Protein AF-A0A7S2KYB4-F1 (afdb_monomer_lite)

Sequence (106 aa):
MLSPDVVVLRGAGPEYLALPDPYHIAVVTAAAPVKPDVSSEDAKREYEALMKYKIDTLLGFCATCGYKSLVLSAWGCGAFR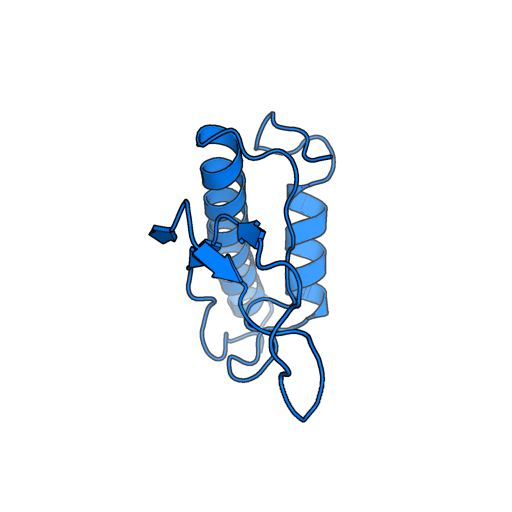NPPAIVARLFRDALEPPSVLGASFE

Secondary structure (DSSP, 8-state):
-EEEEEEEEE-SSTT-PEEEEEEEEEEE--PPPSS---SSHHHHHHHHHHHHHHHHHHHHHHHHTT--------TT-STT---HHHHHHHHHHHHSSS-TT-----

Organism: NCBI:txid1333877

Structure (mmCIF, N/CA/C/O backbone):
data_AF-A0A7S2KYB4-F1
#
_entry.id   AF-A0A7S2KYB4-F1
#
loop_
_atom_site.group_PDB
_atom_site.id
_atom_site.type_symbol
_atom_site.label_atom_id
_atom_site.label_alt_id
_atom_site.label_comp_id
_atom_site.label_asym_id
_atom_site.label_entity_id
_atom_site.label_seq_id
_atom_site.pdbx_PDB_ins_code
_atom_site.Cartn_x
_atom_site.Cartn_y
_atom_site.Cartn_z
_atom_site.occupancy
_atom_site.B_iso_or_equiv
_atom_site.auth_seq_id
_atom_site.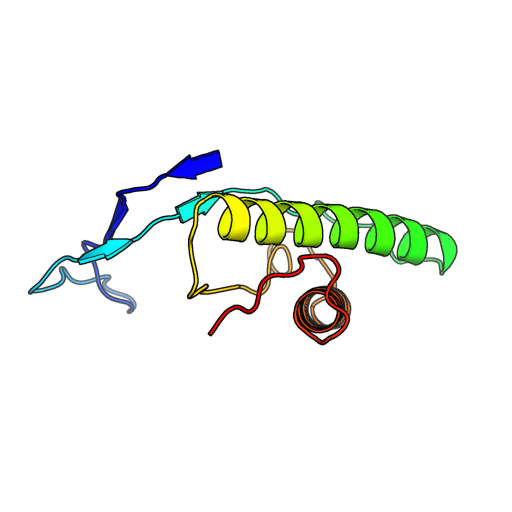auth_comp_id
_atom_site.auth_asym_id
_atom_site.auth_atom_id
_atom_site.pdbx_PDB_model_num
ATOM 1 N N . MET A 1 1 ? -2.125 11.844 1.234 1.00 93.25 1 MET A N 1
ATOM 2 C CA . MET A 1 1 ? -3.209 12.519 1.984 1.00 93.25 1 MET A CA 1
ATOM 3 C C . MET A 1 1 ? -3.703 11.574 3.064 1.00 93.25 1 MET A C 1
ATOM 5 O O . MET A 1 1 ? -3.858 10.398 2.756 1.00 93.25 1 MET A O 1
ATOM 9 N N . LEU A 1 2 ? -3.924 12.064 4.285 1.00 96.31 2 LEU A N 1
ATOM 10 C CA . LEU A 1 2 ? -4.525 11.298 5.381 1.00 96.31 2 LEU A CA 1
ATOM 11 C C . LEU A 1 2 ? -5.985 11.705 5.562 1.00 96.31 2 LEU A C 1
ATOM 13 O O . LEU A 1 2 ? -6.283 12.894 5.649 1.00 96.31 2 LEU A O 1
ATOM 17 N N . SER A 1 3 ? -6.860 10.715 5.666 1.00 98.00 3 SER A N 1
ATOM 18 C CA . SER A 1 3 ? -8.254 10.863 6.074 1.00 98.00 3 SER A CA 1
ATOM 19 C C . SER A 1 3 ? -8.423 10.087 7.383 1.00 98.00 3 SER A C 1
ATOM 21 O O . SER A 1 3 ? -8.494 8.862 7.326 1.00 98.00 3 SER A O 1
ATOM 23 N N . PRO A 1 4 ? -8.393 10.747 8.554 1.00 96.88 4 PRO A N 1
ATOM 24 C CA . PRO A 1 4 ? -8.213 10.058 9.835 1.00 96.88 4 PRO A CA 1
ATOM 25 C C . PRO A 1 4 ? -9.460 9.320 10.339 1.00 96.88 4 PRO A C 1
ATOM 27 O O . PRO A 1 4 ? -9.314 8.422 11.160 1.00 96.88 4 PRO A O 1
ATOM 30 N N . ASP A 1 5 ? -10.649 9.691 9.858 1.00 97.25 5 ASP A N 1
ATOM 31 C CA . ASP A 1 5 ? -11.932 9.243 10.405 1.00 97.25 5 ASP A CA 1
ATOM 32 C C . ASP A 1 5 ? -12.918 8.849 9.290 1.00 97.25 5 ASP A C 1
ATOM 34 O O . ASP A 1 5 ? -13.904 9.529 9.010 1.00 97.25 5 ASP A O 1
ATOM 38 N N . VAL A 1 6 ? -12.591 7.784 8.556 1.00 98.19 6 VAL A N 1
ATOM 39 C CA . VAL A 1 6 ? -13.416 7.257 7.461 1.00 98.19 6 VAL A CA 1
ATOM 40 C C . VAL A 1 6 ? -14.327 6.155 7.989 1.00 98.19 6 VAL A C 1
ATOM 42 O O . VAL A 1 6 ? -13.850 5.147 8.505 1.00 98.19 6 VAL A O 1
ATOM 45 N N . VAL A 1 7 ? -15.635 6.315 7.791 1.00 98.12 7 VAL A N 1
ATOM 46 C CA . VAL A 1 7 ? -16.636 5.312 8.179 1.00 98.12 7 VAL A CA 1
ATOM 47 C C . VAL A 1 7 ? -16.779 4.244 7.097 1.00 98.12 7 VAL A C 1
ATOM 49 O O . VAL A 1 7 ? -17.098 4.544 5.943 1.00 98.12 7 VAL A O 1
ATOM 52 N N . VAL A 1 8 ? -16.605 2.981 7.478 1.00 97.62 8 VAL A N 1
ATOM 53 C CA . VAL A 1 8 ? -16.906 1.822 6.637 1.00 97.62 8 VAL A CA 1
ATOM 54 C C . VAL A 1 8 ? -18.359 1.417 6.862 1.00 97.62 8 VAL A C 1
ATOM 56 O O . VAL A 1 8 ? -18.728 0.933 7.926 1.00 97.62 8 VAL A O 1
ATOM 59 N N . LEU A 1 9 ? -19.193 1.628 5.842 1.00 97.50 9 LEU A N 1
ATOM 60 C CA . LEU A 1 9 ? -20.646 1.419 5.920 1.00 97.50 9 LEU A CA 1
ATOM 61 C C . LEU A 1 9 ? -21.111 0.072 5.357 1.00 97.50 9 LEU A C 1
ATOM 63 O O . LEU A 1 9 ? -22.239 -0.347 5.612 1.00 97.50 9 LEU A O 1
ATOM 67 N N . ARG A 1 10 ? -20.295 -0.572 4.519 1.00 96.94 10 ARG A N 1
ATOM 68 C CA . ARG A 1 10 ? -20.693 -1.738 3.721 1.00 96.94 10 ARG A CA 1
ATOM 69 C C . ARG A 1 10 ? -19.657 -2.848 3.815 1.00 96.94 10 ARG A C 1
ATOM 71 O O . ARG A 1 10 ? -18.460 -2.575 3.839 1.00 96.94 10 ARG A O 1
ATOM 78 N N . GLY A 1 11 ? -20.139 -4.086 3.855 1.00 94.44 11 GLY A N 1
ATOM 79 C CA . GLY A 1 11 ? -19.311 -5.285 3.882 1.00 94.44 11 GLY A CA 1
ATOM 80 C C . GLY A 1 11 ? -18.748 -5.649 2.508 1.00 94.44 11 GLY A C 1
ATOM 81 O O . GLY A 1 11 ? -19.173 -5.133 1.472 1.00 94.44 11 GLY A O 1
ATOM 82 N N . ALA A 1 12 ? -17.792 -6.577 2.505 1.00 90.00 12 ALA A N 1
ATOM 83 C CA . ALA A 1 12 ? -17.290 -7.187 1.281 1.00 90.00 12 ALA A CA 1
ATOM 84 C C . ALA A 1 12 ? -18.326 -8.161 0.686 1.00 90.00 12 ALA A C 1
ATOM 86 O O . ALA A 1 12 ? -19.057 -8.826 1.416 1.00 90.00 12 ALA A O 1
ATOM 87 N N . GLY A 1 13 ? -18.373 -8.262 -0.643 1.00 91.06 13 GLY A N 1
ATOM 88 C CA . GLY A 1 13 ? -19.290 -9.139 -1.376 1.00 91.06 13 GLY A CA 1
ATOM 89 C C . GLY A 1 13 ? -19.890 -8.438 -2.598 1.00 91.06 13 GLY A C 1
ATOM 90 O O . GLY A 1 13 ? -19.780 -7.219 -2.710 1.00 91.06 13 GLY A O 1
ATOM 91 N N . PRO A 1 14 ? -20.528 -9.180 -3.517 1.00 90.00 14 PRO A N 1
ATOM 92 C CA . PRO A 1 14 ? -21.059 -8.614 -4.760 1.00 90.00 14 PRO A CA 1
ATOM 93 C C . PRO A 1 14 ? -22.162 -7.571 -4.524 1.00 90.00 14 PRO A C 1
ATOM 95 O O . PRO A 1 14 ? -22.317 -6.650 -5.320 1.00 90.00 14 PRO A O 1
ATOM 98 N N . GLU A 1 15 ? -22.904 -7.694 -3.423 1.00 93.38 15 GLU A N 1
ATOM 99 C CA . GLU A 1 15 ? -24.030 -6.811 -3.098 1.00 93.38 15 GLU A CA 1
ATOM 100 C C . GLU A 1 15 ? -23.652 -5.638 -2.181 1.00 93.38 15 GLU A C 1
ATOM 102 O O . GLU A 1 15 ? -24.471 -4.745 -1.967 1.00 93.38 15 GLU A O 1
ATOM 107 N N . TYR A 1 16 ? -22.424 -5.624 -1.640 1.00 92.81 16 TYR A N 1
ATOM 108 C CA . TYR A 1 16 ? -21.928 -4.595 -0.715 1.00 92.81 16 TYR A CA 1
ATOM 109 C C . TYR A 1 16 ? -22.969 -4.206 0.352 1.00 92.81 16 TYR A C 1
ATOM 111 O O . TYR A 1 16 ? -23.327 -3.032 0.500 1.00 92.81 16 TYR A O 1
ATOM 119 N N . LEU A 1 17 ? -23.518 -5.204 1.051 1.00 95.88 17 LEU A N 1
ATOM 120 C CA . LEU A 1 17 ? -24.593 -5.009 2.027 1.00 95.88 17 LEU A CA 1
ATOM 121 C C . LEU A 1 17 ? -24.157 -4.077 3.164 1.00 95.88 17 LEU A C 1
ATOM 123 O O . LEU A 1 17 ? -22.976 -4.016 3.509 1.00 95.88 17 LEU A O 1
ATOM 127 N N . ALA A 1 18 ? -25.115 -3.349 3.741 1.00 97.06 18 ALA A N 1
ATOM 128 C CA . ALA A 1 18 ? -24.857 -2.482 4.886 1.00 97.06 18 ALA A CA 1
ATOM 129 C C . ALA A 1 18 ? -24.329 -3.297 6.075 1.00 97.06 18 ALA A C 1
ATOM 131 O O . ALA A 1 18 ? -24.842 -4.379 6.368 1.00 97.06 18 ALA A O 1
ATOM 132 N N . LEU A 1 19 ? -23.308 -2.774 6.753 1.00 96.38 19 LEU A N 1
ATOM 133 C CA . LEU A 1 19 ? -22.817 -3.371 7.987 1.00 96.38 19 LEU A CA 1
ATOM 134 C C . LEU A 1 19 ? -23.818 -3.105 9.117 1.00 96.38 19 LEU A C 1
ATOM 136 O O . LEU A 1 19 ? -24.276 -1.969 9.251 1.00 96.38 19 LEU A O 1
ATOM 140 N N . PRO A 1 20 ? -24.141 -4.116 9.944 1.00 95.06 20 PRO A N 1
ATOM 141 C CA . PRO A 1 20 ? -24.968 -3.905 11.129 1.00 95.06 20 PRO A CA 1
ATOM 142 C C . PRO A 1 20 ? -24.283 -2.981 12.147 1.00 95.06 20 PRO A C 1
ATOM 144 O O . PRO A 1 20 ? -24.973 -2.284 12.882 1.00 95.06 20 PRO A O 1
ATOM 147 N N . ASP A 1 21 ? -22.947 -2.956 12.150 1.00 96.69 21 ASP A N 1
ATOM 148 C CA . ASP A 1 21 ? -22.116 -2.096 12.991 1.00 96.69 21 ASP A CA 1
ATOM 149 C C . ASP A 1 21 ? -21.021 -1.428 12.132 1.00 96.69 21 ASP A C 1
ATOM 151 O O . ASP A 1 21 ? -19.998 -2.054 11.827 1.00 96.69 21 ASP A O 1
ATOM 155 N N . PRO A 1 22 ? -21.261 -0.205 11.618 1.00 97.38 22 PRO A N 1
ATOM 156 C CA . PRO A 1 22 ? -20.249 0.570 10.911 1.00 97.38 22 PRO A CA 1
ATOM 157 C C . PRO A 1 22 ? -19.072 0.920 11.819 1.00 97.38 22 PRO A C 1
ATOM 159 O O . PRO A 1 22 ? -19.252 1.280 12.978 1.00 97.38 22 PRO A O 1
ATOM 162 N N . TYR A 1 23 ? -17.862 0.896 11.271 1.00 97.31 23 TYR A N 1
ATOM 163 C CA . TYR A 1 23 ? -16.646 1.172 12.032 1.00 97.31 23 TYR A CA 1
ATOM 164 C C . TYR A 1 23 ? -15.773 2.216 11.342 1.00 97.31 23 TYR A C 1
ATOM 166 O O . TYR A 1 23 ? -15.886 2.460 10.140 1.00 97.31 23 TYR A O 1
ATOM 174 N N . HIS A 1 24 ? -14.896 2.838 12.122 1.00 97.81 24 HIS A N 1
ATOM 175 C CA . HIS A 1 24 ? -14.030 3.917 11.669 1.00 97.81 24 HIS A CA 1
ATOM 176 C C . HIS A 1 24 ? -12.614 3.405 11.407 1.00 97.81 24 HIS A C 1
ATOM 178 O O . HIS A 1 24 ? -12.075 2.607 12.176 1.00 97.81 24 HIS A O 1
ATOM 184 N N . ILE A 1 25 ? -12.006 3.885 10.325 1.00 97.75 25 ILE A N 1
ATOM 185 C CA . ILE A 1 25 ? -10.601 3.651 9.993 1.00 97.75 25 ILE A CA 1
ATOM 186 C C . ILE A 1 25 ? -9.947 4.943 9.511 1.00 97.75 25 ILE A C 1
ATOM 188 O O . ILE A 1 25 ? -10.599 5.826 8.957 1.00 97.75 25 ILE A O 1
ATOM 192 N N . ALA A 1 26 ? -8.626 5.011 9.633 1.00 97.94 26 ALA A N 1
ATOM 193 C CA . ALA A 1 26 ? -7.847 5.995 8.903 1.00 97.94 26 ALA A CA 1
ATOM 194 C C . ALA A 1 26 ? -7.482 5.461 7.511 1.00 97.94 26 ALA A C 1
ATOM 196 O O . ALA A 1 26 ? -7.108 4.298 7.359 1.00 97.94 26 ALA A O 1
ATOM 197 N N . VAL A 1 27 ? -7.543 6.320 6.494 1.00 97.81 27 VAL A N 1
ATOM 198 C CA . VAL A 1 27 ? -7.157 5.988 5.117 1.00 97.81 27 VAL A CA 1
ATOM 199 C C . VAL A 1 27 ? -6.038 6.911 4.658 1.00 97.81 27 VAL A C 1
ATOM 201 O O . VAL A 1 27 ? -6.180 8.135 4.637 1.00 97.81 27 VAL A O 1
ATOM 204 N N . VAL A 1 28 ? -4.926 6.317 4.226 1.00 97.12 28 VAL A N 1
ATOM 205 C CA . VAL A 1 28 ? -3.848 7.035 3.544 1.00 97.12 28 VAL A CA 1
ATOM 206 C C . VAL A 1 28 ? -3.996 6.845 2.042 1.00 97.12 28 VAL A C 1
ATOM 208 O O . VAL A 1 28 ? -3.945 5.734 1.524 1.00 97.12 28 VAL A O 1
ATOM 211 N N . THR A 1 29 ? -4.154 7.956 1.327 1.00 96.81 29 THR A N 1
ATOM 212 C CA . THR A 1 29 ? -4.223 7.977 -0.137 1.00 96.81 29 THR A CA 1
ATOM 213 C C . THR A 1 29 ? -2.897 8.449 -0.722 1.00 96.81 29 THR A C 1
ATOM 215 O O . THR A 1 29 ? -2.457 9.576 -0.458 1.00 96.81 29 THR A O 1
ATOM 218 N N . ALA A 1 30 ? -2.285 7.601 -1.550 1.00 95.88 30 ALA A N 1
ATOM 219 C CA . ALA A 1 30 ? -1.090 7.898 -2.331 1.00 95.88 30 ALA A CA 1
ATOM 220 C C . ALA A 1 30 ? -1.132 7.152 -3.676 1.00 95.88 30 ALA A C 1
ATOM 222 O O . ALA A 1 30 ? -1.506 5.981 -3.744 1.00 95.88 30 ALA A O 1
ATOM 223 N N . ALA A 1 31 ? -0.729 7.820 -4.758 1.00 96.25 31 ALA A N 1
ATOM 224 C CA . ALA A 1 31 ? -0.687 7.217 -6.090 1.00 96.25 31 ALA A CA 1
ATOM 225 C C . ALA A 1 31 ? 0.622 6.444 -6.307 1.00 96.25 31 ALA A C 1
ATOM 227 O O . ALA A 1 31 ? 1.698 7.009 -6.094 1.00 96.25 31 ALA A O 1
ATOM 228 N N . ALA A 1 32 ? 0.538 5.192 -6.764 1.00 97.62 32 ALA A N 1
ATOM 229 C CA . ALA A 1 32 ? 1.683 4.427 -7.266 1.00 97.62 32 ALA A CA 1
ATOM 230 C C . ALA A 1 32 ? 2.109 4.919 -8.671 1.00 97.62 32 ALA A C 1
ATOM 232 O O . ALA A 1 32 ? 1.307 5.571 -9.346 1.00 97.62 32 ALA A O 1
ATOM 233 N N . PRO A 1 33 ? 3.336 4.617 -9.137 1.00 97.62 33 PRO A N 1
ATOM 234 C CA . PRO A 1 33 ? 3.752 4.887 -10.516 1.00 97.62 33 PRO A CA 1
ATOM 235 C C . PRO A 1 33 ? 2.820 4.225 -11.540 1.00 97.62 33 PRO A C 1
ATOM 237 O O . PRO A 1 33 ? 2.326 3.123 -11.307 1.00 97.62 33 PRO A O 1
ATOM 240 N N . VAL A 1 34 ? 2.579 4.877 -12.679 1.00 98.19 34 VAL A N 1
ATOM 241 C CA . VAL A 1 34 ? 1.718 4.353 -13.751 1.00 98.19 34 VAL A CA 1
ATOM 242 C C . VAL A 1 34 ? 2.586 3.707 -14.821 1.00 98.19 34 VAL A C 1
ATOM 244 O O . VAL A 1 34 ? 3.409 4.393 -15.414 1.00 98.19 34 VAL A O 1
ATOM 247 N N . LYS A 1 35 ? 2.362 2.417 -15.095 1.00 97.38 35 LYS A N 1
ATOM 248 C CA . LYS A 1 35 ? 3.054 1.627 -16.128 1.00 97.38 35 LYS A CA 1
ATOM 249 C C . LYS A 1 35 ? 4.576 1.859 -16.106 1.00 97.38 35 LYS A C 1
ATOM 251 O O . LYS A 1 35 ? 5.113 2.345 -17.100 1.00 97.38 35 LYS A O 1
ATOM 256 N N . PRO A 1 36 ? 5.252 1.577 -14.976 1.00 97.06 36 PRO A N 1
ATOM 257 C CA . PRO A 1 36 ? 6.683 1.827 -14.866 1.00 97.06 36 PRO A CA 1
ATOM 258 C C . PRO A 1 36 ? 7.456 1.033 -15.921 1.00 97.06 36 PRO A C 1
ATOM 260 O O . PRO A 1 36 ? 7.112 -0.116 -16.211 1.00 97.06 36 PRO A O 1
ATOM 263 N N . ASP A 1 37 ? 8.499 1.647 -16.474 1.00 96.88 37 ASP A N 1
ATOM 264 C CA . ASP A 1 37 ? 9.421 0.946 -17.355 1.00 96.88 37 ASP A CA 1
ATOM 265 C C . ASP A 1 37 ? 10.338 0.042 -16.525 1.00 96.88 37 ASP A C 1
ATOM 267 O O . ASP A 1 37 ? 10.990 0.476 -15.578 1.00 96.88 37 ASP A O 1
ATOM 271 N N . VAL A 1 38 ? 10.347 -1.239 -16.877 1.00 96.38 38 VAL A N 1
ATOM 272 C CA . VAL A 1 38 ? 11.204 -2.273 -16.286 1.00 96.38 38 VAL A CA 1
ATOM 273 C C . VAL A 1 38 ? 11.863 -3.115 -17.382 1.00 96.38 38 VAL A C 1
ATOM 275 O O . VAL A 1 38 ? 12.193 -4.279 -17.166 1.00 96.38 38 VAL A O 1
ATOM 278 N N . SER A 1 39 ? 11.991 -2.547 -18.587 1.00 96.50 39 SER A N 1
ATOM 279 C CA . SER A 1 39 ? 12.522 -3.224 -19.775 1.00 96.50 39 SER A CA 1
ATOM 280 C C . SER A 1 39 ? 14.035 -3.445 -19.727 1.00 96.50 39 SER A C 1
ATOM 282 O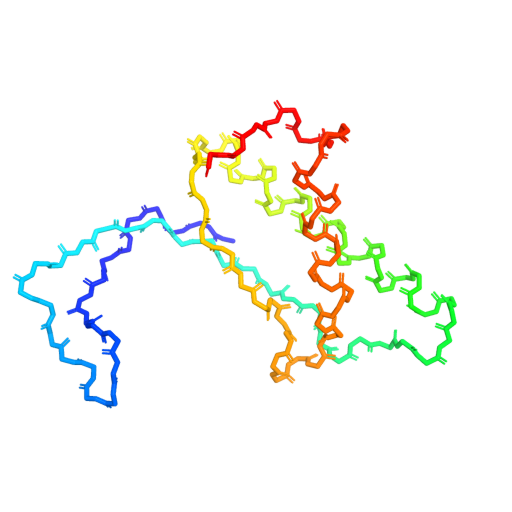 O . SER A 1 39 ? 14.533 -4.392 -20.334 1.00 96.50 39 SER A O 1
ATOM 284 N N . SER A 1 40 ? 14.757 -2.602 -18.990 1.00 97.88 40 SER A N 1
ATOM 285 C CA . SER A 1 40 ? 16.194 -2.706 -18.743 1.00 97.88 40 SER A CA 1
ATOM 286 C C . SER A 1 40 ? 16.484 -2.700 -17.242 1.00 97.88 40 SER A C 1
ATOM 288 O O . SER A 1 40 ? 15.658 -2.257 -16.440 1.00 97.88 40 SER A O 1
ATOM 290 N N . GLU A 1 41 ? 17.668 -3.172 -16.845 1.00 97.44 41 GLU A N 1
ATOM 291 C CA . GLU A 1 41 ? 18.066 -3.139 -15.432 1.00 97.44 41 GLU A CA 1
ATOM 292 C C . GLU A 1 41 ? 18.221 -1.704 -14.903 1.00 97.44 41 GLU A C 1
ATOM 294 O O . GLU A 1 41 ? 17.872 -1.455 -13.751 1.00 97.44 41 GLU A O 1
ATOM 299 N N . ASP A 1 42 ? 18.647 -0.745 -15.734 1.00 98.00 42 ASP A N 1
ATOM 300 C CA . ASP A 1 42 ? 18.727 0.668 -15.337 1.00 98.00 42 ASP A CA 1
ATOM 301 C C . ASP A 1 42 ? 17.332 1.266 -15.100 1.00 98.00 42 ASP A C 1
ATOM 303 O O . ASP A 1 42 ? 17.077 1.822 -14.031 1.00 98.00 42 ASP A O 1
ATOM 307 N N . ALA A 1 43 ? 16.389 1.064 -16.030 1.00 97.75 43 ALA A N 1
ATOM 308 C CA . ALA A 1 43 ? 15.009 1.540 -15.883 1.00 97.75 43 ALA A CA 1
ATOM 309 C C . ALA A 1 43 ? 14.324 0.907 -14.662 1.00 97.75 43 ALA A C 1
ATOM 311 O O . ALA A 1 43 ? 13.679 1.582 -13.856 1.00 97.75 43 ALA A O 1
ATOM 312 N N . LYS A 1 44 ? 14.535 -0.398 -14.466 1.00 98.06 44 LYS A N 1
ATOM 313 C CA . LYS A 1 44 ? 14.050 -1.121 -13.292 1.00 98.06 44 LYS A CA 1
ATOM 314 C C . LYS A 1 44 ? 14.654 -0.574 -11.999 1.00 98.06 44 LYS A C 1
ATOM 316 O O . LYS A 1 44 ? 13.927 -0.428 -11.021 1.00 98.06 44 LYS A O 1
ATOM 321 N N . ARG A 1 45 ? 15.946 -0.233 -11.977 1.00 98.19 45 ARG A N 1
ATOM 322 C CA . ARG A 1 45 ? 16.603 0.369 -10.809 1.00 98.19 45 ARG A CA 1
ATOM 323 C C . ARG A 1 45 ? 16.033 1.748 -10.481 1.00 98.19 45 ARG A C 1
ATOM 325 O O . ARG A 1 45 ? 15.795 2.033 -9.308 1.00 98.19 45 ARG A O 1
ATOM 332 N N . GLU A 1 46 ? 15.784 2.582 -11.487 1.00 98.06 46 GLU A N 1
ATOM 333 C CA . GLU A 1 46 ? 15.134 3.887 -11.311 1.00 98.06 46 GLU A CA 1
ATOM 334 C C . GLU A 1 46 ? 13.711 3.739 -10.762 1.00 98.06 46 GLU A C 1
ATOM 336 O O . GLU A 1 46 ? 13.333 4.411 -9.796 1.00 98.06 46 GLU A O 1
ATOM 341 N N . TYR A 1 47 ? 12.939 2.804 -11.322 1.00 98.44 47 TYR A N 1
ATOM 342 C CA . TYR A 1 47 ? 11.610 2.464 -10.828 1.00 98.44 47 TYR A CA 1
ATOM 343 C C . TYR A 1 47 ? 11.642 1.984 -9.372 1.00 98.44 47 TYR A C 1
ATOM 345 O O . TYR A 1 47 ? 10.862 2.468 -8.549 1.00 98.44 47 TYR A O 1
ATOM 353 N N . GLU A 1 48 ? 12.537 1.055 -9.038 1.00 98.44 48 GLU A N 1
ATOM 354 C CA . GLU A 1 48 ? 12.666 0.524 -7.683 1.00 98.44 48 GLU A CA 1
ATOM 355 C C . GLU A 1 48 ? 13.058 1.613 -6.686 1.00 98.44 48 GLU A C 1
ATOM 357 O O . GLU A 1 48 ? 12.475 1.672 -5.605 1.00 98.44 48 GLU A O 1
ATOM 362 N N . ALA A 1 49 ? 13.962 2.526 -7.055 1.00 98.06 49 ALA A N 1
ATOM 363 C CA . ALA A 1 49 ? 14.327 3.667 -6.219 1.00 98.06 49 ALA A CA 1
ATOM 364 C C . ALA A 1 49 ? 13.132 4.602 -5.966 1.00 98.06 49 ALA A C 1
ATOM 366 O O . ALA A 1 49 ? 12.872 4.981 -4.820 1.00 98.06 49 ALA A O 1
ATOM 367 N N . LEU A 1 50 ? 12.359 4.928 -7.010 1.00 98.31 50 LEU A N 1
ATOM 368 C CA . LEU A 1 50 ? 11.148 5.742 -6.884 1.00 98.31 50 LEU A CA 1
ATOM 369 C C . LEU A 1 50 ? 10.092 5.052 -6.013 1.00 98.31 50 LEU A C 1
ATOM 371 O O . LEU A 1 50 ? 9.505 5.674 -5.126 1.00 98.31 50 LEU A O 1
ATOM 375 N N . MET A 1 51 ? 9.827 3.772 -6.269 1.00 98.19 51 MET A N 1
ATOM 376 C CA . MET A 1 51 ? 8.824 3.010 -5.535 1.00 98.19 51 MET A CA 1
ATOM 377 C C . MET A 1 51 ? 9.230 2.845 -4.069 1.00 98.19 51 MET A C 1
ATOM 379 O O . MET A 1 51 ? 8.393 3.040 -3.187 1.00 98.19 51 MET A O 1
ATOM 383 N N . LYS A 1 52 ? 10.516 2.587 -3.798 1.00 96.88 52 LYS A N 1
ATOM 384 C CA . LYS A 1 52 ? 11.066 2.530 -2.443 1.00 96.88 52 LYS A CA 1
ATOM 385 C C . LYS A 1 52 ? 10.873 3.854 -1.711 1.00 96.88 52 LYS A C 1
ATOM 387 O O . LYS A 1 52 ? 10.297 3.856 -0.631 1.00 96.88 52 LYS A O 1
ATOM 392 N N . TYR A 1 53 ? 11.268 4.976 -2.315 1.00 96.50 53 TYR A N 1
ATOM 393 C CA . TYR A 1 53 ? 11.082 6.301 -1.714 1.00 96.50 53 TYR A CA 1
ATOM 394 C C . TYR A 1 53 ? 9.618 6.551 -1.323 1.00 96.50 53 TYR A C 1
ATOM 396 O O . TYR A 1 53 ? 9.324 7.047 -0.234 1.00 96.50 53 TYR A O 1
ATOM 404 N N . LYS A 1 54 ? 8.679 6.166 -2.193 1.00 97.56 54 LYS A N 1
ATOM 405 C CA . LYS A 1 54 ? 7.244 6.309 -1.933 1.00 97.56 54 LYS A CA 1
ATOM 406 C C . LYS A 1 54 ? 6.751 5.398 -0.805 1.00 97.56 54 LYS A C 1
ATOM 408 O O . LYS A 1 54 ? 5.928 5.848 -0.012 1.00 97.56 54 LYS A O 1
ATOM 413 N N . ILE A 1 55 ? 7.232 4.155 -0.734 1.00 96.62 55 ILE A N 1
ATOM 414 C CA . ILE A 1 55 ? 6.915 3.209 0.347 1.00 96.62 55 ILE A CA 1
ATOM 415 C C . ILE A 1 55 ? 7.460 3.725 1.681 1.00 96.62 55 ILE A C 1
ATOM 417 O O . ILE A 1 55 ? 6.691 3.848 2.631 1.00 96.62 55 ILE A O 1
ATOM 421 N N . ASP A 1 56 ? 8.738 4.106 1.733 1.00 94.81 56 ASP A N 1
ATOM 422 C CA . ASP A 1 56 ? 9.376 4.644 2.938 1.00 94.81 56 ASP A CA 1
ATOM 423 C C . ASP A 1 56 ? 8.636 5.897 3.430 1.00 94.81 56 ASP A C 1
ATOM 425 O O . ASP A 1 56 ? 8.329 6.026 4.612 1.00 94.81 56 ASP A O 1
ATOM 429 N N . THR A 1 57 ? 8.276 6.801 2.512 1.00 94.31 57 THR A N 1
ATOM 430 C CA . THR A 1 57 ? 7.516 8.016 2.840 1.00 94.31 57 THR A CA 1
ATOM 431 C C . THR A 1 57 ? 6.132 7.681 3.394 1.00 94.31 57 THR A C 1
ATOM 433 O O . THR A 1 57 ? 5.704 8.284 4.374 1.00 94.31 57 THR A O 1
ATOM 436 N N . LEU A 1 58 ? 5.421 6.727 2.783 1.00 95.56 58 LEU A N 1
ATOM 437 C CA . LEU A 1 58 ? 4.089 6.312 3.225 1.00 95.56 58 LEU A CA 1
ATOM 438 C C . LEU A 1 58 ? 4.138 5.710 4.631 1.00 95.56 58 LEU A C 1
ATOM 440 O O . LEU A 1 58 ? 3.360 6.113 5.493 1.00 95.56 58 LEU A O 1
ATOM 444 N N . LEU A 1 59 ? 5.059 4.778 4.869 1.00 94.25 59 LEU A N 1
ATOM 445 C CA . LEU A 1 59 ? 5.188 4.107 6.158 1.00 94.25 59 LEU A CA 1
ATOM 446 C C . LEU A 1 59 ? 5.703 5.067 7.241 1.00 94.25 59 LEU A C 1
ATOM 448 O O . LEU A 1 59 ? 5.135 5.118 8.329 1.00 94.25 59 LEU A O 1
ATOM 452 N N . GLY A 1 60 ? 6.709 5.892 6.940 1.00 92.81 60 GLY A N 1
ATOM 453 C CA . GLY A 1 60 ? 7.221 6.901 7.871 1.00 92.81 60 GLY A CA 1
ATOM 454 C C . GLY A 1 60 ? 6.176 7.947 8.242 1.00 92.81 60 GLY A C 1
ATOM 455 O O . GLY A 1 60 ? 6.085 8.350 9.402 1.00 92.81 60 GLY A O 1
ATOM 456 N N . PHE A 1 61 ? 5.324 8.330 7.290 1.00 93.38 61 PHE A N 1
ATOM 457 C CA . PHE A 1 61 ? 4.179 9.190 7.560 1.00 93.38 61 PHE A CA 1
ATOM 458 C C . PHE A 1 61 ? 3.178 8.520 8.515 1.00 93.38 61 PHE A C 1
ATOM 460 O O . PHE A 1 61 ? 2.804 9.125 9.518 1.00 93.38 61 PHE A O 1
ATOM 467 N N . CYS A 1 62 ? 2.799 7.261 8.266 1.00 93.62 62 CYS A N 1
ATOM 468 C CA . CYS A 1 62 ? 1.917 6.508 9.165 1.00 93.62 62 CYS A CA 1
ATOM 469 C C . CYS A 1 62 ? 2.485 6.399 10.589 1.00 93.62 62 CYS A C 1
ATOM 471 O O . CYS A 1 62 ? 1.759 6.647 11.552 1.00 93.62 62 CYS A O 1
ATOM 473 N N . ALA A 1 63 ? 3.779 6.084 10.715 1.00 92.00 63 ALA A N 1
ATOM 474 C CA . ALA A 1 63 ? 4.469 5.995 12.000 1.00 92.00 63 ALA A CA 1
ATOM 475 C C . ALA A 1 63 ? 4.493 7.346 12.733 1.00 92.00 63 ALA A C 1
ATOM 477 O O . ALA A 1 63 ? 4.184 7.411 13.920 1.00 92.00 63 ALA A O 1
ATOM 478 N N . THR A 1 64 ? 4.785 8.437 12.018 1.00 91.75 64 THR A N 1
ATOM 479 C CA . THR A 1 64 ? 4.792 9.801 12.580 1.00 91.75 64 THR A CA 1
ATOM 480 C C . THR A 1 64 ? 3.405 10.223 13.07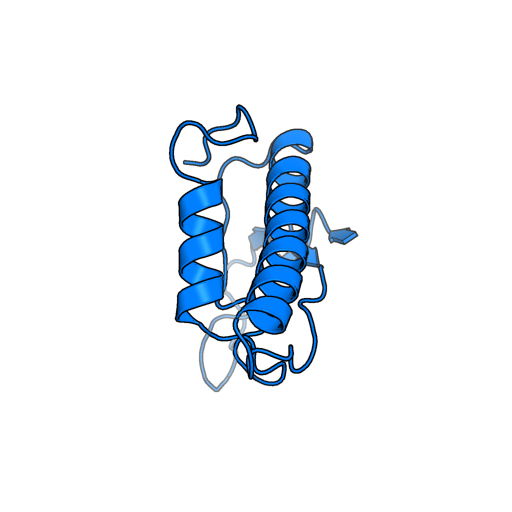2 1.00 91.75 64 THR A C 1
ATOM 482 O O . THR A 1 64 ? 3.290 10.925 14.073 1.00 91.75 64 THR A O 1
ATOM 485 N N . CYS A 1 65 ? 2.341 9.763 12.410 1.00 92.88 65 CYS A N 1
ATOM 486 C CA . CYS A 1 65 ? 0.961 9.961 12.857 1.00 92.88 65 CYS A CA 1
ATOM 487 C C . CYS A 1 65 ? 0.531 9.021 14.002 1.00 92.88 65 CYS A C 1
ATOM 489 O O . CYS A 1 65 ? -0.588 9.153 14.492 1.00 92.88 65 CYS A O 1
ATOM 491 N N . GLY A 1 66 ? 1.387 8.092 14.439 1.00 92.31 66 GLY A N 1
ATOM 492 C CA . GLY A 1 66 ? 1.121 7.182 15.557 1.00 92.31 66 GLY A CA 1
ATOM 493 C C . GLY A 1 66 ? 0.313 5.928 15.205 1.00 92.31 66 GLY A C 1
ATOM 494 O O . GLY A 1 66 ? -0.138 5.231 16.115 1.00 92.31 66 GLY A O 1
ATOM 495 N N . TYR A 1 67 ? 0.126 5.611 13.919 1.00 93.00 67 TYR A N 1
ATOM 496 C CA . TYR A 1 67 ? -0.546 4.375 13.504 1.00 93.00 67 TYR A CA 1
ATOM 497 C C . TYR A 1 67 ? 0.388 3.171 13.658 1.00 93.00 67 TYR A C 1
ATOM 499 O O . TYR A 1 67 ? 1.498 3.176 13.130 1.00 93.00 67 TYR A O 1
ATOM 507 N N . LYS A 1 68 ? -0.083 2.131 14.356 1.00 90.81 68 LYS A N 1
ATOM 508 C CA . LYS A 1 68 ? 0.699 0.916 14.660 1.00 90.81 68 LYS A CA 1
ATOM 509 C C . LYS A 1 68 ? 0.315 -0.303 13.829 1.00 90.81 68 LYS A C 1
ATOM 511 O O . LYS A 1 68 ? 1.165 -1.145 13.575 1.00 90.81 68 LYS A O 1
ATOM 516 N N . SER A 1 69 ? -0.935 -0.369 13.378 1.00 93.44 69 SER A N 1
ATOM 517 C CA . SER A 1 69 ? -1.458 -1.475 12.574 1.00 93.44 69 SER A CA 1
ATOM 518 C C . SER A 1 69 ? -1.860 -0.954 11.204 1.00 93.44 69 SER A C 1
ATOM 520 O O . SER A 1 69 ? -2.610 0.020 11.102 1.00 93.44 69 SER A O 1
ATOM 522 N N . LEU A 1 70 ? -1.353 -1.589 10.149 1.00 94.81 70 LEU A N 1
ATOM 523 C CA . LEU A 1 70 ? -1.563 -1.161 8.769 1.00 94.81 70 LEU A CA 1
ATOM 524 C C . LEU A 1 70 ? -2.130 -2.299 7.926 1.00 94.81 70 LEU A C 1
ATOM 526 O O . LEU A 1 70 ? -1.617 -3.413 7.934 1.00 94.81 70 LEU A O 1
ATOM 530 N N . VAL A 1 71 ? -3.139 -1.982 7.115 1.00 96.12 71 VAL A N 1
ATOM 531 C CA . VAL A 1 71 ? -3.586 -2.855 6.026 1.00 96.12 71 VAL A CA 1
ATOM 532 C C . VAL A 1 71 ? -2.965 -2.343 4.732 1.00 96.12 71 VAL A C 1
ATOM 534 O O . VAL A 1 71 ? -3.340 -1.288 4.219 1.00 96.12 71 VAL A O 1
ATOM 537 N N . LEU A 1 72 ? -1.979 -3.078 4.221 1.00 95.50 72 LEU A N 1
ATOM 538 C CA . LEU A 1 72 ? -1.305 -2.769 2.959 1.00 95.50 72 LEU A CA 1
ATOM 539 C C . LEU A 1 72 ? -2.021 -3.435 1.772 1.00 95.50 72 LEU A C 1
ATOM 541 O O . LEU A 1 72 ? -3.003 -4.158 1.928 1.00 95.50 72 LEU A O 1
ATOM 545 N N . SER A 1 73 ? -1.550 -3.170 0.554 1.00 93.19 73 SER A N 1
ATOM 546 C CA . SER A 1 73 ? -2.169 -3.692 -0.669 1.00 93.19 73 SER A CA 1
ATOM 547 C C . SER A 1 73 ? -1.132 -4.054 -1.728 1.00 93.19 73 SER A C 1
ATOM 549 O O . SER A 1 73 ? 0.037 -3.680 -1.629 1.00 93.19 73 SER A O 1
ATOM 551 N N . ALA A 1 74 ? -1.581 -4.717 -2.798 1.00 97.31 74 ALA A N 1
ATOM 552 C CA . ALA A 1 74 ? -0.842 -4.831 -4.056 1.00 97.31 74 ALA A CA 1
ATOM 553 C C . ALA A 1 74 ? -0.795 -3.462 -4.778 1.00 97.31 74 ALA A C 1
ATOM 555 O O . ALA A 1 74 ? -1.369 -3.270 -5.856 1.00 97.31 74 ALA A O 1
ATOM 556 N N . TRP A 1 75 ? -0.162 -2.475 -4.135 1.00 97.88 75 TRP A N 1
ATOM 557 C CA . TRP A 1 75 ? -0.241 -1.060 -4.486 1.00 97.88 75 TRP A CA 1
ATOM 558 C C . TRP A 1 75 ? 0.261 -0.817 -5.914 1.00 97.88 75 TRP A C 1
ATOM 560 O O . TRP A 1 75 ? 1.414 -1.079 -6.245 1.00 97.88 75 TRP A O 1
ATOM 570 N N . GLY A 1 76 ? -0.637 -0.366 -6.796 1.00 98.06 76 GLY A N 1
ATOM 571 C CA . GLY A 1 76 ? -0.333 -0.115 -8.210 1.00 98.06 76 GLY A CA 1
ATOM 572 C C . GLY A 1 76 ? -0.209 -1.358 -9.105 1.00 98.06 76 GLY A C 1
ATOM 573 O O . GLY A 1 76 ? 0.064 -1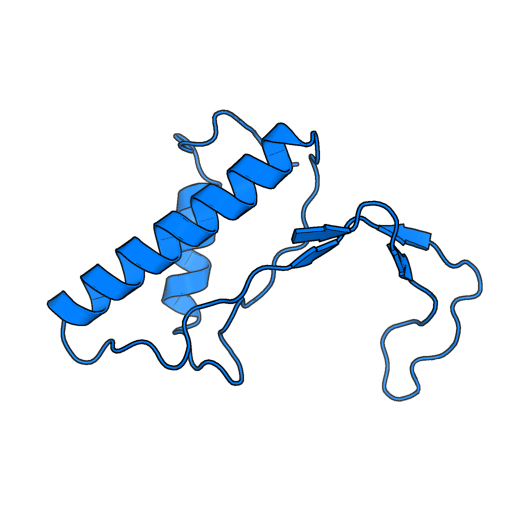.220 -10.299 1.00 98.06 76 GLY A O 1
ATOM 574 N N . CYS A 1 77 ? -0.424 -2.569 -8.590 1.00 98.31 77 CYS A N 1
ATOM 575 C CA . CYS A 1 77 ? -0.202 -3.813 -9.343 1.00 98.31 77 CYS A CA 1
ATOM 576 C C . CYS A 1 77 ? -1.321 -4.156 -10.345 1.00 98.31 77 CYS A C 1
ATOM 578 O O . CYS A 1 77 ? -1.130 -4.984 -11.230 1.00 98.31 77 CYS A O 1
ATOM 580 N N . GLY A 1 78 ? -2.490 -3.521 -10.219 1.00 97.94 78 GLY A N 1
ATOM 581 C CA . GLY A 1 78 ? -3.621 -3.685 -11.137 1.00 97.94 78 GLY A CA 1
ATOM 582 C C . GLY A 1 78 ? -3.493 -2.817 -12.392 1.00 97.94 78 GLY A C 1
ATOM 583 O O . GLY A 1 78 ? -2.578 -2.976 -13.199 1.00 97.94 78 GLY A O 1
ATOM 584 N N . ALA A 1 79 ? -4.405 -1.854 -12.554 1.00 97.75 79 ALA A N 1
ATOM 585 C CA . ALA A 1 79 ? -4.461 -0.969 -13.725 1.00 97.75 79 ALA A CA 1
ATOM 586 C C . ALA A 1 79 ? -3.143 -0.219 -14.012 1.00 97.75 79 ALA A C 1
ATOM 588 O O . ALA A 1 79 ? -2.845 0.100 -15.162 1.00 97.75 79 ALA A O 1
ATOM 589 N N . PHE A 1 80 ? -2.340 0.039 -12.976 1.00 98.12 80 PHE A N 1
ATOM 590 C CA . PHE A 1 80 ? -1.070 0.756 -13.087 1.00 98.12 80 PHE A CA 1
ATOM 591 C C . PHE A 1 80 ? 0.118 -0.155 -13.430 1.00 98.12 80 PHE A C 1
ATOM 593 O O . PHE A 1 80 ? 1.212 0.357 -13.632 1.00 98.12 80 PHE A O 1
ATOM 600 N N . ARG A 1 81 ? -0.083 -1.474 -13.570 1.00 98.19 81 ARG A N 1
ATOM 601 C CA . ARG A 1 81 ? 0.908 -2.433 -14.098 1.00 98.19 81 ARG A CA 1
ATOM 602 C C . ARG A 1 81 ? 2.253 -2.474 -13.351 1.00 98.19 81 ARG A C 1
ATOM 604 O O . ARG A 1 81 ? 3.270 -2.797 -13.954 1.00 98.19 81 ARG A O 1
ATOM 611 N N . ASN A 1 82 ? 2.278 -2.174 -12.053 1.00 98.56 82 ASN A N 1
ATOM 612 C CA . ASN A 1 82 ? 3.493 -2.355 -11.252 1.00 98.56 82 ASN A CA 1
ATOM 613 C C . ASN A 1 82 ? 3.787 -3.860 -11.079 1.00 98.56 82 ASN A C 1
ATOM 615 O O . ASN A 1 82 ? 2.844 -4.610 -10.814 1.00 98.56 82 ASN A O 1
ATOM 619 N N . PRO A 1 83 ? 5.048 -4.326 -11.192 1.00 98.06 83 PRO A N 1
ATOM 620 C CA . PRO A 1 83 ? 5.380 -5.737 -10.989 1.00 98.06 83 PRO A CA 1
ATOM 621 C C . PRO A 1 83 ? 5.126 -6.179 -9.532 1.00 98.06 83 PRO A C 1
ATOM 623 O O . PRO A 1 83 ? 5.825 -5.704 -8.631 1.00 98.06 83 PRO A O 1
ATOM 626 N N . PRO A 1 84 ? 4.193 -7.119 -9.262 1.00 98.25 84 PRO A N 1
ATOM 627 C CA . PRO A 1 84 ? 3.789 -7.457 -7.892 1.00 98.25 84 PRO A CA 1
ATOM 628 C C . PRO A 1 84 ? 4.931 -7.956 -7.006 1.00 98.25 84 PRO A C 1
ATOM 630 O O . PRO A 1 84 ? 5.018 -7.586 -5.839 1.00 98.25 84 PRO A O 1
ATOM 633 N N . ALA A 1 85 ? 5.844 -8.751 -7.572 1.00 98.12 85 ALA A N 1
ATOM 634 C CA . ALA A 1 85 ? 6.996 -9.284 -6.848 1.00 98.12 85 ALA A CA 1
ATOM 635 C C . ALA A 1 85 ? 7.971 -8.185 -6.392 1.00 98.12 85 ALA A C 1
ATOM 637 O O . ALA A 1 85 ? 8.563 -8.298 -5.321 1.00 98.12 85 ALA A O 1
ATOM 638 N N . ILE A 1 86 ? 8.122 -7.116 -7.183 1.00 97.88 86 ILE A N 1
ATOM 639 C CA . ILE A 1 86 ? 8.962 -5.970 -6.818 1.00 97.88 86 ILE A CA 1
ATOM 640 C C . ILE A 1 86 ? 8.282 -5.171 -5.707 1.00 97.88 86 ILE A C 1
ATOM 642 O O . ILE A 1 86 ? 8.906 -4.911 -4.684 1.00 97.88 86 ILE A O 1
ATOM 646 N N . VAL A 1 87 ? 6.993 -4.847 -5.858 1.00 98.44 87 VAL A N 1
ATOM 647 C CA . VAL A 1 87 ? 6.239 -4.088 -4.845 1.00 98.44 87 VAL A CA 1
ATOM 648 C C . VAL A 1 87 ? 6.222 -4.817 -3.498 1.00 98.44 87 VAL A C 1
ATOM 650 O O . VAL A 1 87 ? 6.514 -4.209 -2.472 1.00 98.44 87 VAL A O 1
ATOM 653 N N . ALA A 1 88 ? 5.940 -6.124 -3.497 1.00 98.12 88 ALA A N 1
ATOM 654 C CA . ALA A 1 88 ? 5.935 -6.936 -2.282 1.00 98.12 88 ALA A CA 1
ATOM 655 C C . ALA A 1 88 ? 7.320 -7.002 -1.621 1.00 98.12 88 ALA A C 1
ATOM 657 O O . ALA A 1 88 ? 7.421 -6.850 -0.405 1.00 98.12 88 ALA A O 1
ATOM 658 N N . ARG A 1 89 ? 8.388 -7.179 -2.416 1.00 97.19 89 ARG A N 1
ATOM 659 C CA . ARG A 1 89 ? 9.768 -7.136 -1.914 1.00 97.19 89 ARG A CA 1
ATOM 660 C C . ARG A 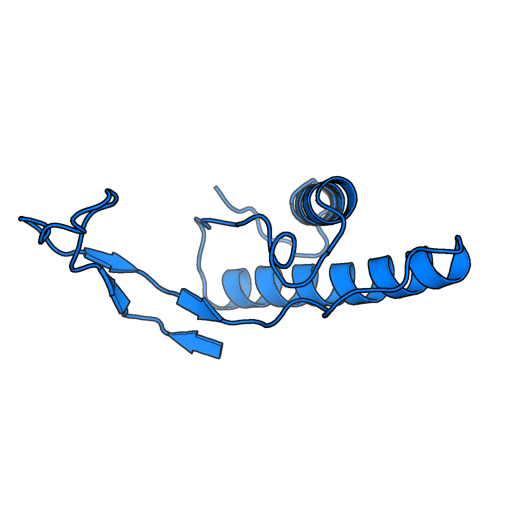1 89 ? 10.070 -5.796 -1.247 1.00 97.19 89 ARG A C 1
ATOM 662 O O . ARG A 1 89 ? 10.542 -5.799 -0.123 1.00 97.19 89 ARG A O 1
ATOM 669 N N . LEU A 1 90 ? 9.767 -4.677 -1.903 1.00 96.62 90 LEU A N 1
ATOM 670 C CA . LEU A 1 90 ? 10.085 -3.350 -1.371 1.00 96.62 90 LEU A CA 1
ATOM 671 C C . LEU A 1 90 ? 9.323 -3.034 -0.077 1.00 96.62 90 LEU A C 1
ATOM 673 O O . LEU A 1 90 ? 9.888 -2.413 0.816 1.00 96.62 90 LEU A O 1
ATOM 677 N N . PHE A 1 91 ? 8.067 -3.478 0.054 1.00 96.31 91 PHE A N 1
ATOM 678 C CA . PHE A 1 91 ? 7.352 -3.380 1.329 1.00 96.31 91 PHE A CA 1
ATOM 679 C C . PHE A 1 91 ? 7.995 -4.244 2.413 1.00 96.31 91 PHE A C 1
ATOM 681 O O . PHE A 1 91 ? 8.172 -3.761 3.526 1.00 96.31 91 PHE A O 1
ATOM 688 N N . ARG A 1 92 ? 8.372 -5.491 2.101 1.00 94.19 92 ARG A N 1
ATOM 689 C CA . ARG A 1 92 ? 9.063 -6.369 3.054 1.00 94.19 92 ARG A CA 1
ATOM 690 C C . ARG A 1 92 ? 10.379 -5.746 3.521 1.00 94.19 92 ARG A C 1
ATOM 692 O O . ARG A 1 92 ? 10.583 -5.614 4.719 1.00 94.19 92 ARG A O 1
ATOM 699 N N . ASP A 1 93 ? 11.211 -5.290 2.589 1.00 92.44 93 ASP A N 1
ATOM 700 C CA . ASP A 1 93 ? 12.508 -4.677 2.889 1.00 92.44 93 ASP A CA 1
ATOM 701 C C . ASP A 1 93 ? 12.356 -3.390 3.732 1.00 92.44 93 ASP A C 1
ATOM 703 O O . ASP A 1 93 ? 13.251 -3.038 4.494 1.00 92.44 93 ASP A O 1
ATOM 707 N N . ALA A 1 94 ? 11.228 -2.676 3.617 1.00 92.31 94 ALA A N 1
ATOM 708 C CA . ALA A 1 94 ? 10.934 -1.497 4.434 1.00 92.31 94 ALA A CA 1
ATOM 709 C C . ALA A 1 94 ? 10.392 -1.832 5.839 1.00 92.31 94 ALA A C 1
ATOM 711 O O . ALA A 1 94 ? 10.491 -0.997 6.739 1.00 92.31 94 ALA A O 1
ATOM 712 N N . LEU A 1 95 ? 9.811 -3.020 6.027 1.00 90.50 95 LEU A N 1
ATOM 713 C CA . LEU A 1 95 ? 9.252 -3.488 7.301 1.00 90.50 95 LEU A CA 1
ATOM 714 C C . LEU A 1 95 ? 10.261 -4.311 8.121 1.00 90.50 95 LEU A C 1
ATOM 716 O O . LEU A 1 95 ? 10.184 -4.312 9.348 1.00 90.50 95 LEU A O 1
ATOM 720 N N . GLU A 1 96 ? 11.203 -4.998 7.472 1.00 86.25 96 GLU A N 1
ATOM 721 C CA . GLU A 1 96 ? 12.207 -5.835 8.138 1.00 86.25 96 GLU A CA 1
ATOM 722 C C . GLU A 1 96 ? 13.371 -5.011 8.734 1.00 86.25 96 GLU A C 1
ATOM 724 O O . GLU A 1 96 ? 13.834 -4.044 8.123 1.00 86.25 96 GLU A O 1
ATOM 729 N N . PRO A 1 97 ? 13.892 -5.384 9.922 1.00 72.06 97 PRO A N 1
ATOM 730 C CA . PRO A 1 97 ? 15.075 -4.756 10.501 1.00 72.06 97 PRO A CA 1
ATOM 731 C C . PRO A 1 97 ? 16.361 -4.954 9.669 1.00 72.06 97 PRO A C 1
ATOM 733 O O . PRO A 1 97 ? 16.605 -6.063 9.194 1.00 72.06 97 PRO A O 1
ATOM 736 N N . PRO A 1 98 ? 17.254 -3.944 9.588 1.00 61.44 98 PRO A N 1
ATOM 737 C CA . PRO A 1 98 ? 17.082 -2.589 10.102 1.00 61.44 98 PRO A CA 1
ATOM 738 C C . PRO A 1 98 ? 16.163 -1.782 9.174 1.00 61.44 98 PRO A C 1
ATOM 740 O O . PRO A 1 98 ? 16.573 -1.356 8.093 1.00 61.44 98 PRO A O 1
ATOM 743 N N . SER A 1 99 ? 14.928 -1.533 9.616 1.00 65.56 99 SER A N 1
ATOM 744 C CA . SER A 1 99 ? 14.017 -0.668 8.887 1.00 65.56 99 SER A CA 1
ATOM 745 C C . SER A 1 99 ? 14.490 0.767 9.084 1.00 65.56 99 SER A C 1
ATOM 747 O O . SER A 1 99 ? 14.815 1.203 10.191 1.00 65.56 99 SER A O 1
ATOM 749 N N . VAL A 1 100 ? 14.523 1.536 7.999 1.00 60.28 100 VAL A N 1
ATOM 750 C CA . VAL A 1 100 ? 14.906 2.961 8.036 1.00 60.28 100 VAL A CA 1
ATOM 751 C C . VAL A 1 100 ? 13.940 3.816 8.865 1.00 60.28 100 VAL A C 1
ATOM 753 O O . VAL A 1 100 ? 14.203 4.988 9.116 1.00 60.28 100 VAL A O 1
ATOM 756 N N . LEU A 1 101 ? 12.812 3.237 9.276 1.00 63.41 101 LEU A N 1
ATOM 757 C CA . LEU A 1 101 ? 11.694 3.926 9.898 1.00 63.41 101 LEU A CA 1
ATOM 758 C C . LEU A 1 101 ? 11.809 4.017 11.422 1.00 63.41 101 LEU A C 1
ATOM 760 O O . LEU A 1 101 ? 11.060 4.783 12.019 1.00 63.41 101 LEU A O 1
ATOM 764 N N . GLY A 1 102 ? 12.694 3.238 12.062 1.00 55.53 102 GLY A N 1
ATOM 765 C CA . GLY A 1 102 ? 12.807 3.181 13.530 1.00 55.53 102 GLY A CA 1
ATOM 766 C C . GLY A 1 102 ? 11.503 2.798 14.251 1.00 55.53 102 GLY A C 1
ATOM 767 O O . GLY A 1 102 ? 11.425 2.882 15.474 1.00 55.53 102 GLY A O 1
ATOM 768 N N . ALA A 1 103 ? 10.483 2.399 13.490 1.00 60.00 103 ALA A N 1
ATOM 769 C CA . ALA A 1 103 ? 9.130 2.126 13.924 1.00 60.00 103 ALA A CA 1
ATOM 770 C C . ALA A 1 103 ? 8.801 0.673 13.593 1.00 60.00 103 ALA A C 1
ATOM 772 O O . ALA A 1 103 ? 9.009 0.218 12.466 1.00 60.00 103 ALA A O 1
ATOM 773 N N . SER A 1 104 ? 8.283 -0.034 14.590 1.00 65.94 104 SER A N 1
ATOM 774 C CA . SER A 1 104 ? 7.739 -1.375 14.429 1.00 65.94 104 SER A CA 1
ATOM 775 C C . SER A 1 104 ? 6.230 -1.254 14.259 1.00 65.94 104 SER A C 1
ATOM 777 O O . SER A 1 104 ? 5.560 -0.668 15.111 1.00 65.94 104 SER A O 1
ATOM 779 N N . PHE A 1 105 ? 5.711 -1.784 13.155 1.00 75.75 105 PHE A N 1
ATOM 780 C CA . PHE A 1 105 ? 4.281 -2.034 12.997 1.00 75.75 105 PHE A CA 1
ATOM 781 C C . PHE A 1 105 ? 3.974 -3.423 13.569 1.00 75.75 105 PHE A C 1
ATOM 783 O O . PHE A 1 105 ? 4.798 -4.330 13.425 1.00 75.75 105 PHE A O 1
ATOM 790 N N . GLU A 1 106 ? 2.842 -3.554 14.258 1.00 60.03 106 GLU A N 1
ATOM 791 C CA . GLU A 1 106 ? 2.362 -4.818 14.846 1.00 60.03 106 GLU A CA 1
ATOM 792 C C . GLU A 1 106 ? 1.580 -5.657 13.830 1.00 60.03 106 GLU A C 1
ATOM 794 O O . GLU A 1 106 ? 0.825 -5.059 13.021 1.00 60.03 106 GLU A O 1
#

InterPro domains:
  IPR012664 Conserved hypothetical protein CHP02452 [TIGR02452] (3-99)
  IPR043472 Macro domain-like [G3DSA:3.40.220.10] (1-106)
  IPR043472 Macro domain-like [SSF52949] (20-95)

pLDDT: mean 93.0, std 9.82, range [55.53, 98.56]

Foldseek 3Di:
DKDAWDKQQFDDDPVRHGDPDIDTHMDDDDAQAAQQDPPDPVSVVVNLVVLLVVLLVSVLVCVVVPNQADDDDCHCVPNRVDDSVSNVVSNVQCQDPVHPNPGHRD

Radius of gyration: 16.02 Å; chains: 1; bounding box: 44×22×35 Å